Protein AF-A0A2V8YSI6-F1 (afdb_monomer)

Mean predicted aligned error: 7.23 Å

Secondary structure (DSSP, 8-state):
--HHHHHHHHHHHT-SSHHHHHHHHHHHHHHHHHHHHHHHHHHHHHHHTT-----SSS-S--

pLDDT: mean 91.93, std 7.2, range [61.09, 98.06]

Solvent-accessible surface area (backbone atoms only — not comparable to full-atom values): 3846 Å² total; per-residue (Å²): 133,56,72,70,57,49,56,49,42,15,64,75,68,72,28,95,42,71,67,52,25,49,53,54,49,50,54,48,52,52,53,51,48,64,71,41,44,65,60,52,53,51,49,52,49,52,72,71,62,72,73,79,87,74,78,86,82,66,78,86,79,128

Radius of gyration: 19.91 Å; Cα contacts (8 Å, |Δi|>4): 23; chains: 1; bounding box: 32×20×54 Å

Sequence (62 aa):
MTAAKIRRAQKVLGAGTETEAIERALDLVISEHERNRLAAEANERFVKSGIAAKDVYGTLER

Foldseek 3Di:
DDPVVQVVLCVVQVHPDSVRSVVSVVVVVVVVCVVCVVVVVVVVCVVVVPDDDDDPPPPPDD

Structure (mmCIF, N/CA/C/O backbone):
data_AF-A0A2V8YSI6-F1
#
_entry.id   AF-A0A2V8YSI6-F1
#
loop_
_atom_site.group_PDB
_atom_site.id
_atom_site.type_symbol
_atom_site.label_atom_id
_atom_site.label_alt_id
_atom_site.label_comp_id
_atom_site.label_asym_id
_atom_site.label_entity_id
_atom_site.label_seq_id
_atom_site.pdbx_PDB_ins_code
_atom_site.Cartn_x
_atom_site.Cartn_y
_atom_site.Cartn_z
_atom_site.occupancy
_atom_site.B_iso_or_equiv
_atom_site.auth_seq_id
_atom_site.auth_comp_id
_atom_site.auth_asym_id
_atom_site.auth_atom_id
_atom_site.pdbx_PDB_model_num
ATOM 1 N N . MET A 1 1 ? -4.402 12.388 12.843 1.00 68.81 1 MET A N 1
ATOM 2 C CA . MET A 1 1 ? -5.356 11.715 11.929 1.00 68.81 1 MET A CA 1
ATOM 3 C C . MET A 1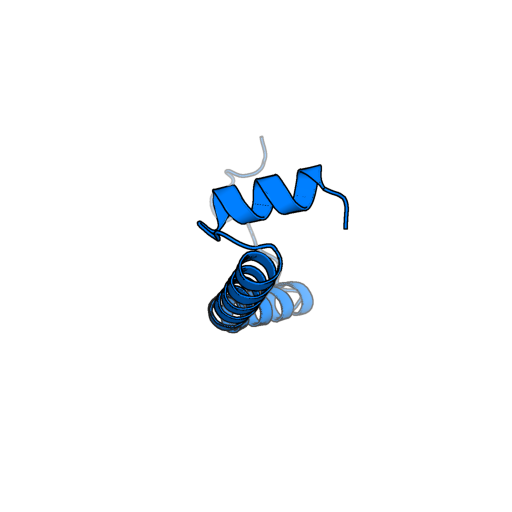 1 ? -6.757 12.250 12.223 1.00 68.81 1 MET A C 1
ATOM 5 O O . MET A 1 1 ? -7.019 12.544 13.379 1.00 68.81 1 MET A O 1
ATOM 9 N N . THR A 1 2 ? -7.635 12.469 11.236 1.00 89.19 2 THR A N 1
ATOM 10 C CA . THR A 1 2 ? -9.003 12.950 11.534 1.00 89.19 2 THR A CA 1
ATOM 11 C C . THR A 1 2 ? -9.931 11.775 11.832 1.00 89.19 2 THR A C 1
ATOM 13 O O . THR A 1 2 ? -9.831 10.729 11.190 1.00 89.19 2 THR A O 1
ATOM 16 N N . ALA A 1 3 ? -10.884 11.954 12.750 1.00 89.62 3 ALA A N 1
ATOM 17 C CA . ALA A 1 3 ? -11.823 10.898 13.143 1.00 89.62 3 ALA A CA 1
ATOM 18 C C . ALA A 1 3 ? -12.632 10.333 11.956 1.00 89.62 3 ALA A C 1
ATOM 20 O O . ALA A 1 3 ? -12.940 9.145 11.911 1.00 89.62 3 ALA A O 1
ATOM 21 N N . ALA A 1 4 ? -12.935 11.162 10.950 1.00 95.00 4 ALA A N 1
ATOM 22 C CA . ALA A 1 4 ? -13.584 10.712 9.718 1.00 95.00 4 ALA A CA 1
ATOM 23 C C . ALA A 1 4 ? -12.694 9.769 8.887 1.00 95.00 4 ALA A C 1
ATOM 25 O O . ALA A 1 4 ? -13.187 8.774 8.356 1.00 95.00 4 ALA A O 1
ATOM 26 N N . LYS A 1 5 ? -11.384 10.049 8.799 1.00 94.12 5 LYS A N 1
ATOM 27 C CA . LYS A 1 5 ? -10.428 9.169 8.111 1.00 94.12 5 LYS A CA 1
ATOM 28 C C . LYS A 1 5 ? -10.265 7.838 8.851 1.00 94.12 5 LYS A C 1
ATOM 30 O O . LYS A 1 5 ? -10.276 6.810 8.185 1.00 94.12 5 LYS A O 1
ATOM 35 N N . ILE A 1 6 ? -10.208 7.847 10.187 1.00 94.00 6 ILE A N 1
ATOM 36 C CA . ILE A 1 6 ? -10.115 6.623 11.010 1.00 94.00 6 ILE A CA 1
ATOM 37 C C . ILE A 1 6 ? -11.349 5.745 10.813 1.00 94.00 6 ILE A C 1
ATOM 39 O O . ILE A 1 6 ? -11.210 4.582 10.459 1.00 94.00 6 ILE A O 1
ATOM 43 N N . ARG A 1 7 ? -12.560 6.308 10.930 1.00 95.75 7 ARG A N 1
ATOM 44 C CA . ARG A 1 7 ? -13.804 5.543 10.723 1.00 95.75 7 ARG A CA 1
ATOM 45 C C . ARG A 1 7 ? -13.892 4.934 9.327 1.00 95.75 7 ARG A C 1
ATOM 47 O O . ARG A 1 7 ? -14.358 3.809 9.162 1.00 95.75 7 ARG A O 1
ATOM 54 N N . ARG A 1 8 ? -13.438 5.668 8.305 1.00 96.00 8 ARG A N 1
ATOM 55 C CA . ARG A 1 8 ? -13.368 5.141 6.938 1.00 96.00 8 ARG A CA 1
ATOM 56 C C . ARG A 1 8 ? -12.354 4.003 6.835 1.00 96.00 8 ARG A C 1
ATOM 58 O O . ARG A 1 8 ? -12.682 2.990 6.230 1.00 96.00 8 ARG A O 1
ATOM 65 N N . ALA A 1 9 ? -11.168 4.159 7.421 1.00 95.75 9 ALA A N 1
ATOM 66 C CA . ALA A 1 9 ? -10.144 3.118 7.444 1.00 95.75 9 ALA A CA 1
ATOM 67 C C . ALA A 1 9 ? -10.644 1.863 8.173 1.00 95.75 9 ALA A C 1
ATOM 69 O O . ALA A 1 9 ? -10.590 0.787 7.597 1.00 95.75 9 ALA A O 1
ATOM 70 N N . GLN A 1 10 ? -11.247 2.006 9.356 1.00 97.38 10 GLN A N 1
ATOM 71 C CA . GLN A 1 10 ? -11.884 0.909 10.090 1.00 97.38 10 GLN A CA 1
ATOM 72 C C . GLN A 1 10 ? -12.916 0.162 9.239 1.00 97.38 10 GLN A C 1
ATOM 74 O O . GLN A 1 10 ? -12.881 -1.061 9.167 1.00 97.38 10 GLN A O 1
ATOM 79 N N . LYS A 1 11 ? -13.790 0.884 8.523 1.00 97.56 11 LYS A N 1
ATOM 80 C CA . LYS A 1 11 ? -14.789 0.266 7.638 1.00 97.56 11 LYS A CA 1
ATOM 81 C C . LYS A 1 11 ? -14.156 -0.470 6.454 1.00 97.56 11 LYS A C 1
ATOM 83 O O . LYS A 1 11 ? -14.567 -1.581 6.149 1.00 97.56 11 LYS A O 1
ATOM 88 N N . VAL A 1 12 ? -13.200 0.157 5.768 1.00 97.75 12 VAL A N 1
ATOM 89 C CA . VAL A 1 12 ? -12.554 -0.409 4.568 1.00 97.75 12 VAL A CA 1
ATOM 90 C C . VAL A 1 12 ? -11.680 -1.610 4.922 1.00 97.75 12 VAL A C 1
ATOM 92 O O . VAL A 1 12 ? -11.672 -2.593 4.192 1.00 97.75 12 VAL A O 1
ATOM 95 N N . LEU A 1 13 ? -10.970 -1.533 6.044 1.00 96.94 13 LEU A N 1
ATOM 96 C CA . LEU A 1 13 ? -10.032 -2.556 6.500 1.00 96.94 13 LEU A CA 1
ATOM 97 C C . LEU A 1 13 ? -10.687 -3.585 7.428 1.00 96.94 13 LEU A C 1
ATOM 99 O O . LEU A 1 13 ? -10.010 -4.503 7.876 1.00 96.94 13 LEU A O 1
ATOM 103 N N . GLY A 1 14 ? -11.981 -3.440 7.737 1.00 96.94 14 GLY A N 1
ATOM 104 C CA . GLY A 1 14 ? -12.737 -4.343 8.608 1.00 96.94 14 GLY A CA 1
ATOM 105 C C . GLY A 1 14 ? -12.241 -4.389 10.056 1.00 96.94 14 GLY A C 1
ATOM 106 O O . GLY A 1 14 ? -12.282 -5.457 10.663 1.00 96.94 14 GLY A O 1
ATOM 107 N N . ALA A 1 15 ? -11.721 -3.279 10.582 1.00 97.75 15 ALA A N 1
ATOM 108 C CA . ALA A 1 15 ? -11.128 -3.189 11.914 1.00 97.75 15 ALA A CA 1
ATOM 109 C C . ALA A 1 15 ? -12.115 -2.626 12.949 1.00 97.75 15 ALA A C 1
ATOM 111 O O . ALA A 1 15 ? -12.790 -1.624 12.701 1.00 97.75 15 ALA A O 1
ATOM 112 N N . GLY A 1 16 ? -12.165 -3.244 14.129 1.00 96.75 16 GLY A N 1
ATOM 113 C CA . GLY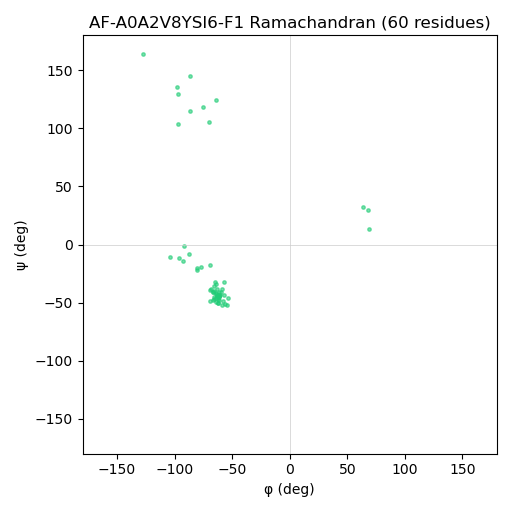 A 1 16 ? -12.994 -2.825 15.259 1.00 96.75 16 GLY A CA 1
ATOM 114 C C . GLY A 1 16 ? -12.392 -1.673 16.065 1.00 96.75 16 GLY A C 1
ATOM 115 O O . GLY A 1 16 ? -13.124 -0.931 16.717 1.00 96.75 16 GLY A O 1
ATOM 116 N N . THR A 1 17 ? -11.075 -1.467 15.987 1.00 97.06 17 THR A N 1
ATOM 117 C CA . THR A 1 17 ? -10.365 -0.403 16.722 1.00 97.06 17 THR A CA 1
ATOM 118 C C . THR A 1 17 ? -9.504 0.462 15.803 1.00 97.06 17 THR A C 1
ATOM 120 O O . THR A 1 17 ? -9.241 0.101 14.656 1.00 97.06 17 THR A O 1
ATOM 123 N N . GLU A 1 18 ? -9.093 1.636 16.289 1.00 96.06 18 GLU A N 1
ATOM 124 C CA . GLU A 1 18 ? -8.145 2.488 15.563 1.00 96.06 18 GLU A CA 1
ATOM 125 C C . GLU A 1 18 ? -6.792 1.788 15.398 1.00 96.06 18 GLU A C 1
ATOM 127 O O . GLU A 1 18 ? -6.254 1.776 14.295 1.00 96.06 18 GLU A O 1
ATOM 132 N N . THR A 1 19 ? -6.283 1.153 16.458 1.00 97.50 19 THR A N 1
ATOM 133 C CA . THR A 1 19 ? -5.016 0.408 16.427 1.00 97.50 19 THR A CA 1
ATOM 134 C C . THR A 1 19 ? -5.046 -0.702 15.384 1.00 97.50 19 THR A C 1
ATOM 136 O O . THR A 1 19 ? -4.167 -0.766 14.535 1.00 97.50 19 THR A O 1
ATOM 139 N N . GLU A 1 20 ? -6.103 -1.510 15.367 1.00 97.94 20 GLU A N 1
ATOM 140 C CA . GLU A 1 20 ? -6.261 -2.582 14.381 1.00 97.94 20 GLU A CA 1
ATOM 141 C C . GLU A 1 20 ? -6.387 -2.037 12.948 1.00 97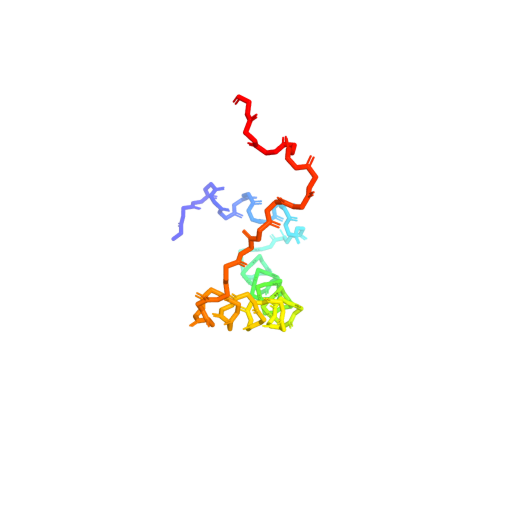.94 20 GLU A C 1
ATOM 143 O O . GLU A 1 20 ? -5.889 -2.639 11.998 1.00 97.94 20 GLU A O 1
ATOM 148 N N . ALA A 1 21 ? -7.019 -0.870 12.764 1.00 97.25 21 ALA A N 1
ATOM 149 C CA . ALA A 1 21 ? -7.063 -0.216 11.458 1.00 97.25 21 ALA A CA 1
ATOM 150 C C . ALA A 1 21 ? -5.672 0.244 11.006 1.00 97.25 21 ALA A C 1
ATOM 152 O O . ALA A 1 21 ? -5.376 0.192 9.814 1.00 97.25 21 ALA A O 1
ATOM 153 N N . ILE A 1 22 ? -4.826 0.692 11.937 1.00 96.19 22 ILE A N 1
ATOM 154 C CA . ILE A 1 22 ? -3.441 1.075 11.655 1.00 96.19 22 ILE A CA 1
ATOM 155 C C . ILE A 1 22 ? -2.611 -0.162 11.301 1.00 96.19 22 ILE A C 1
ATOM 157 O O . ILE A 1 22 ? -1.947 -0.146 10.269 1.00 96.19 22 ILE A O 1
ATOM 161 N N . GLU A 1 23 ? -2.683 -1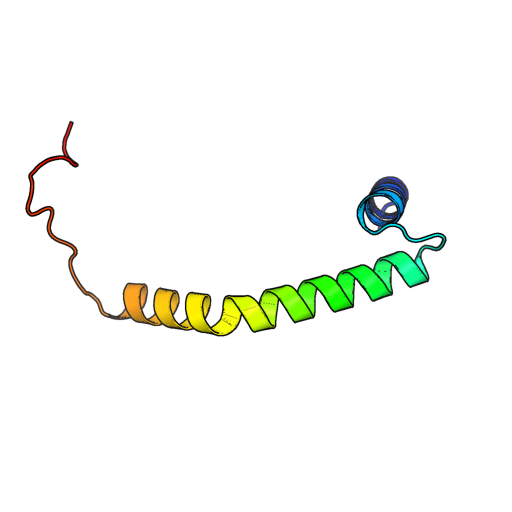.233 12.092 1.00 98.06 23 GLU A N 1
ATOM 162 C CA . GLU A 1 23 ? -1.950 -2.482 11.838 1.00 98.06 23 GLU A CA 1
ATOM 163 C C . GLU A 1 23 ? -2.280 -3.049 10.453 1.00 98.06 23 GLU A C 1
ATOM 165 O O . GLU A 1 23 ? -1.390 -3.219 9.622 1.00 98.06 23 GLU A O 1
ATOM 170 N N . ARG A 1 24 ? -3.570 -3.197 10.130 1.00 97.69 24 ARG A N 1
ATOM 171 C CA . ARG A 1 24 ? -3.995 -3.700 8.814 1.00 97.69 24 ARG A CA 1
ATOM 172 C C . ARG A 1 24 ? -3.615 -2.768 7.664 1.00 97.69 24 ARG A C 1
ATOM 174 O O . ARG A 1 24 ? -3.371 -3.234 6.553 1.00 97.69 24 ARG A O 1
ATOM 181 N N . ALA A 1 25 ? -3.583 -1.454 7.893 1.00 96.75 25 ALA A N 1
ATOM 182 C CA . ALA A 1 25 ? -3.133 -0.503 6.878 1.00 96.75 25 ALA A CA 1
ATOM 183 C C . ALA A 1 25 ? -1.631 -0.647 6.594 1.00 96.75 25 ALA A C 1
ATOM 185 O O . ALA A 1 25 ? -1.221 -0.535 5.437 1.00 96.75 25 ALA A O 1
ATOM 186 N N . LEU A 1 26 ? -0.826 -0.892 7.632 1.00 97.75 26 LEU A N 1
ATOM 187 C CA . LEU A 1 26 ? 0.610 -1.132 7.504 1.00 97.75 26 LEU A CA 1
ATOM 188 C C . LEU A 1 26 ? 0.879 -2.449 6.771 1.00 97.75 26 LEU A C 1
ATOM 190 O O . LEU A 1 26 ? 1.627 -2.439 5.794 1.00 97.75 26 LEU A O 1
ATOM 194 N N . ASP A 1 27 ? 0.202 -3.533 7.158 1.00 97.88 27 ASP A N 1
ATOM 195 C CA . ASP A 1 27 ? 0.308 -4.834 6.483 1.00 97.88 27 ASP A CA 1
ATOM 196 C C . ASP A 1 27 ? -0.055 -4.733 4.997 1.00 97.88 27 ASP A C 1
ATOM 198 O O . ASP A 1 27 ? 0.645 -5.269 4.130 1.00 97.88 27 ASP A O 1
ATOM 202 N N . LEU A 1 28 ? -1.129 -3.996 4.688 1.00 96.88 28 LEU A N 1
ATOM 203 C CA . LEU A 1 28 ? -1.555 -3.749 3.316 1.00 96.88 28 LEU A CA 1
ATOM 204 C C . LEU A 1 28 ? -0.482 -2.988 2.532 1.00 96.88 28 LEU A C 1
ATOM 206 O O . LEU A 1 28 ? -0.106 -3.422 1.448 1.00 96.88 28 LEU A O 1
ATOM 210 N N . VAL A 1 29 ? 0.029 -1.875 3.064 1.00 96.62 29 VAL A N 1
ATOM 211 C CA . VAL A 1 29 ? 1.052 -1.061 2.385 1.00 96.62 29 VAL A CA 1
ATOM 212 C C . VAL A 1 29 ? 2.335 -1.850 2.137 1.00 96.62 29 VAL A C 1
ATOM 214 O O . VAL A 1 29 ? 2.906 -1.733 1.052 1.00 96.62 29 VAL A O 1
ATOM 217 N N . ILE A 1 30 ? 2.776 -2.662 3.099 1.00 96.69 30 ILE A N 1
ATOM 218 C CA . ILE A 1 30 ? 3.965 -3.510 2.947 1.00 96.69 30 ILE A CA 1
ATOM 219 C C . ILE A 1 30 ? 3.725 -4.548 1.848 1.00 96.69 30 ILE A C 1
ATOM 221 O O . ILE A 1 30 ? 4.518 -4.637 0.911 1.00 96.69 30 ILE A O 1
ATOM 225 N N . SER A 1 31 ? 2.594 -5.254 1.897 1.00 96.44 31 SER A N 1
ATOM 226 C CA . SER A 1 31 ? 2.242 -6.267 0.896 1.00 96.44 31 SER A CA 1
ATOM 227 C C . SER A 1 31 ? 2.132 -5.670 -0.511 1.00 96.44 31 SER A C 1
ATOM 229 O O . SER A 1 31 ? 2.632 -6.243 -1.478 1.00 96.44 31 SER A O 1
ATOM 231 N N . GLU A 1 32 ? 1.499 -4.501 -0.654 1.00 95.94 32 GLU A N 1
ATOM 232 C CA . GLU A 1 32 ? 1.438 -3.779 -1.930 1.00 95.94 32 GLU A CA 1
ATOM 233 C C . GLU A 1 32 ? 2.834 -3.394 -2.419 1.00 95.94 32 GLU A C 1
ATOM 235 O O . GLU A 1 32 ? 3.142 -3.566 -3.599 1.00 95.94 32 GLU A O 1
ATOM 240 N N . HIS A 1 33 ? 3.691 -2.888 -1.529 1.00 94.12 33 HIS A N 1
ATOM 241 C CA . HIS A 1 33 ? 5.048 -2.499 -1.890 1.00 94.12 33 HIS A CA 1
ATOM 242 C C . HIS A 1 33 ? 5.866 -3.697 -2.382 1.00 94.12 33 HIS A C 1
ATOM 244 O O . HIS A 1 33 ? 6.506 -3.605 -3.427 1.00 94.12 33 HIS A O 1
ATOM 250 N N . GLU A 1 34 ? 5.805 -4.834 -1.688 1.00 94.75 34 GLU A N 1
ATOM 251 C CA . GLU A 1 34 ? 6.513 -6.054 -2.081 1.00 94.75 34 GLU A CA 1
ATOM 252 C C . GLU A 1 34 ? 6.043 -6.583 -3.438 1.00 94.75 34 GLU A C 1
ATOM 254 O O . GLU A 1 34 ? 6.870 -6.866 -4.309 1.00 94.75 34 GLU A O 1
ATOM 259 N N . ARG A 1 35 ? 4.724 -6.656 -3.657 1.00 93.38 35 ARG A N 1
ATOM 260 C CA . ARG A 1 35 ? 4.154 -7.107 -4.939 1.00 93.38 35 ARG A CA 1
ATOM 261 C C . ARG A 1 35 ? 4.517 -6.173 -6.087 1.00 93.38 35 ARG A C 1
ATOM 263 O O . ARG A 1 35 ? 4.796 -6.635 -7.192 1.00 93.38 35 ARG A O 1
ATOM 270 N N . ASN A 1 36 ? 4.533 -4.868 -5.830 1.00 95.00 36 ASN A N 1
ATOM 271 C CA . ASN A 1 36 ? 4.770 -3.863 -6.861 1.00 95.00 36 ASN A CA 1
ATOM 272 C C . ASN A 1 36 ? 6.258 -3.556 -7.070 1.00 95.00 36 ASN A C 1
ATOM 274 O O . ASN A 1 36 ? 6.587 -2.874 -8.040 1.00 95.00 36 ASN A O 1
ATOM 278 N N . ARG A 1 37 ? 7.163 -4.068 -6.222 1.00 93.69 37 ARG A N 1
ATOM 279 C CA . ARG A 1 37 ? 8.597 -3.742 -6.264 1.00 93.69 37 ARG A CA 1
ATOM 280 C C . ARG A 1 37 ? 9.214 -3.997 -7.637 1.00 93.69 37 ARG A C 1
ATOM 282 O O . ARG A 1 37 ? 9.809 -3.096 -8.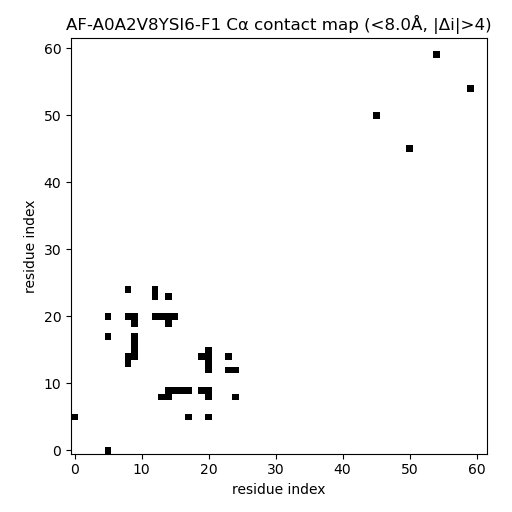216 1.00 93.69 37 ARG A O 1
ATOM 289 N N . LEU A 1 38 ? 9.020 -5.194 -8.195 1.00 92.00 38 LEU A N 1
ATOM 290 C CA . LEU A 1 38 ? 9.592 -5.559 -9.498 1.00 92.00 38 LEU A CA 1
ATOM 291 C C . LEU A 1 38 ? 9.035 -4.704 -10.642 1.00 92.00 38 LEU A C 1
ATOM 293 O O . LEU A 1 38 ? 9.788 -4.279 -11.514 1.00 92.00 38 LEU A O 1
ATOM 297 N N . ALA A 1 39 ? 7.728 -4.433 -10.632 1.00 92.56 39 ALA A N 1
ATOM 298 C CA . ALA A 1 39 ? 7.089 -3.597 -11.644 1.00 92.56 39 ALA A CA 1
ATOM 299 C C . ALA A 1 39 ? 7.567 -2.140 -11.550 1.00 92.56 39 ALA A C 1
ATOM 301 O O . ALA A 1 39 ? 7.853 -1.519 -12.572 1.00 92.56 39 ALA A O 1
ATOM 302 N N . ALA A 1 40 ? 7.708 -1.613 -10.331 1.00 91.69 40 ALA A N 1
ATOM 303 C CA . ALA A 1 40 ? 8.226 -0.274 -10.085 1.00 91.69 40 ALA A CA 1
ATOM 304 C C . ALA A 1 40 ? 9.687 -0.144 -10.540 1.00 91.69 40 ALA A C 1
ATOM 306 O O . ALA A 1 40 ? 10.010 0.795 -11.266 1.00 91.69 40 ALA A O 1
ATOM 307 N N . GLU A 1 41 ? 10.546 -1.109 -10.197 1.00 93.69 41 GLU A N 1
ATOM 308 C CA . GLU A 1 41 ? 11.943 -1.150 -10.649 1.00 93.69 41 GLU A CA 1
ATOM 309 C C . GLU A 1 41 ? 12.049 -1.252 -12.177 1.00 93.69 41 GLU A C 1
ATOM 311 O O . GLU A 1 41 ? 12.845 -0.547 -12.799 1.00 93.69 41 GLU A O 1
ATOM 316 N N . ALA A 1 42 ? 11.244 -2.115 -12.805 1.00 91.81 42 ALA A N 1
ATOM 317 C CA . ALA A 1 42 ? 11.218 -2.259 -14.257 1.00 91.81 42 ALA A CA 1
ATOM 318 C C . ALA A 1 42 ? 10.768 -0.962 -14.940 1.00 91.81 42 ALA A C 1
ATOM 320 O O . ALA A 1 42 ? 11.396 -0.532 -15.907 1.00 91.81 42 ALA A O 1
ATOM 321 N N . ASN A 1 43 ? 9.728 -0.312 -14.412 1.00 92.06 43 ASN A N 1
ATOM 322 C CA . ASN A 1 43 ? 9.247 0.969 -14.914 1.00 92.06 43 ASN A CA 1
ATOM 323 C C . ASN A 1 43 ? 10.296 2.077 -14.746 1.00 92.06 43 ASN A C 1
ATOM 325 O O . ASN A 1 43 ? 10.535 2.844 -15.674 1.00 92.06 43 ASN A O 1
ATOM 329 N N . GLU A 1 44 ? 10.973 2.142 -13.599 1.00 93.69 44 GLU A N 1
ATOM 330 C CA . GLU A 1 44 ? 12.044 3.113 -13.369 1.00 93.69 44 GLU A CA 1
ATOM 331 C C . GLU A 1 44 ? 13.202 2.916 -14.357 1.00 93.69 44 GLU A C 1
ATOM 333 O O . GLU A 1 44 ? 13.670 3.881 -14.966 1.00 93.69 44 GLU A O 1
ATOM 338 N N . ARG A 1 45 ? 13.637 1.666 -14.570 1.00 93.94 45 ARG A N 1
ATOM 339 C CA . ARG A 1 45 ? 14.659 1.335 -15.575 1.00 93.94 45 ARG A CA 1
ATOM 340 C C . ARG A 1 45 ? 14.196 1.695 -16.980 1.00 93.94 45 ARG A C 1
ATOM 342 O O . ARG A 1 45 ? 14.977 2.273 -17.727 1.00 93.94 45 ARG A O 1
ATOM 349 N N . PHE A 1 46 ? 12.947 1.393 -17.328 1.00 90.12 46 PHE A N 1
ATOM 350 C CA . PHE A 1 46 ? 12.368 1.735 -18.624 1.00 90.12 46 PHE A CA 1
ATOM 351 C C . PHE A 1 46 ? 12.401 3.248 -18.866 1.00 90.12 46 PHE A C 1
ATOM 353 O O . PHE A 1 46 ? 12.991 3.686 -19.851 1.00 90.12 46 PHE A O 1
ATOM 360 N N . VAL A 1 47 ? 11.886 4.052 -17.931 1.00 90.06 47 VAL A N 1
ATOM 361 C CA . VAL A 1 47 ? 11.890 5.523 -18.028 1.00 90.06 47 VAL A CA 1
ATOM 362 C C . VAL A 1 47 ? 13.315 6.078 -18.135 1.00 90.06 47 VAL A C 1
ATOM 364 O O . VAL A 1 47 ? 13.567 6.978 -18.933 1.00 90.06 47 VAL A O 1
ATOM 367 N N . LYS A 1 48 ? 14.270 5.528 -17.373 1.00 93.06 48 LYS A N 1
ATOM 368 C CA . LYS A 1 48 ? 15.676 5.972 -17.391 1.00 93.06 48 LYS A CA 1
ATOM 369 C C . LYS A 1 48 ? 16.475 5.479 -18.600 1.00 93.06 48 LYS A C 1
ATOM 371 O O . LYS A 1 48 ? 17.522 6.046 -18.890 1.00 93.06 48 LYS A O 1
ATOM 376 N N . SER A 1 49 ? 16.021 4.435 -19.291 1.00 91.25 49 SER A N 1
ATOM 377 C CA . SER A 1 49 ? 16.784 3.790 -20.369 1.00 91.25 49 SER A CA 1
ATOM 378 C C . SER A 1 49 ? 16.941 4.644 -21.630 1.00 91.25 49 SER A C 1
ATOM 380 O O . SER A 1 49 ? 17.795 4.342 -22.459 1.00 91.25 49 SER A O 1
ATOM 382 N N . GLY A 1 50 ? 16.114 5.683 -21.805 1.00 86.50 50 GLY A N 1
ATOM 383 C CA . GLY A 1 50 ? 16.093 6.482 -23.033 1.00 86.50 50 GLY A CA 1
ATOM 384 C C . GLY A 1 50 ? 15.555 5.726 -24.255 1.00 86.50 50 GLY A C 1
ATOM 385 O O . GLY A 1 50 ? 15.727 6.190 -25.380 1.00 86.50 50 GLY A O 1
ATOM 386 N N . ILE A 1 51 ? 14.914 4.566 -24.058 1.00 85.00 51 ILE A N 1
ATOM 387 C CA . ILE A 1 51 ? 14.283 3.797 -25.134 1.00 85.00 51 ILE A CA 1
ATOM 388 C C . ILE A 1 51 ? 13.136 4.612 -25.741 1.00 85.00 51 ILE A C 1
ATOM 390 O O . ILE A 1 51 ? 12.199 5.011 -25.051 1.00 85.00 51 ILE A O 1
ATOM 394 N N . ALA A 1 52 ? 13.192 4.821 -27.056 1.00 81.75 52 ALA A N 1
ATOM 395 C CA . ALA A 1 52 ? 12.109 5.422 -27.820 1.00 81.75 52 ALA A CA 1
ATOM 396 C C . ALA A 1 52 ? 11.118 4.336 -28.261 1.00 81.75 52 ALA A C 1
ATOM 398 O O . ALA A 1 52 ? 11.455 3.459 -29.060 1.00 81.75 52 ALA A O 1
ATOM 399 N N . ALA A 1 53 ? 9.887 4.396 -27.753 1.00 80.19 53 ALA A N 1
ATOM 400 C CA . ALA A 1 53 ? 8.799 3.565 -28.252 1.00 80.19 53 ALA A CA 1
ATOM 401 C C . ALA A 1 53 ? 8.311 4.129 -29.595 1.00 80.19 53 ALA A C 1
ATOM 403 O O . ALA A 1 53 ? 7.853 5.268 -29.665 1.00 80.19 53 ALA A O 1
ATOM 404 N N . LYS A 1 54 ? 8.428 3.339 -30.667 1.00 85.38 54 LYS A N 1
ATOM 405 C CA . LYS A 1 54 ? 7.914 3.697 -31.993 1.00 85.38 54 LYS A CA 1
ATOM 406 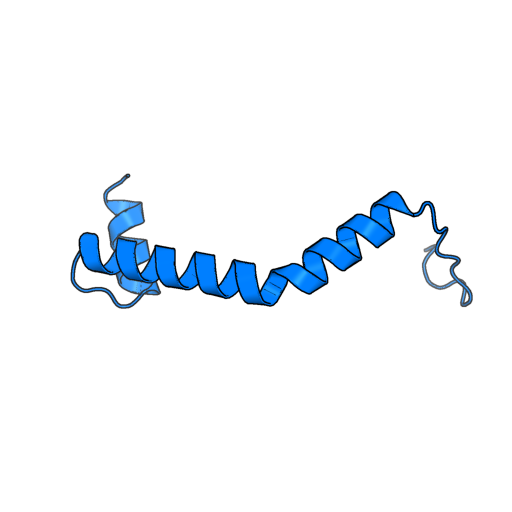C C . LYS A 1 54 ? 6.550 3.050 -32.206 1.00 85.38 54 LYS A C 1
ATOM 408 O O . LYS A 1 54 ? 6.421 1.836 -32.059 1.00 85.38 54 LYS A O 1
ATOM 413 N N . ASP A 1 55 ? 5.566 3.844 -32.615 1.00 86.12 55 ASP A N 1
ATOM 414 C CA . ASP A 1 55 ? 4.303 3.314 -33.118 1.00 86.12 55 ASP A CA 1
ATOM 415 C C . ASP A 1 55 ? 4.533 2.651 -34.482 1.00 86.12 55 ASP A C 1
ATOM 417 O O . ASP A 1 55 ? 4.769 3.313 -35.493 1.00 86.12 55 ASP A O 1
ATOM 4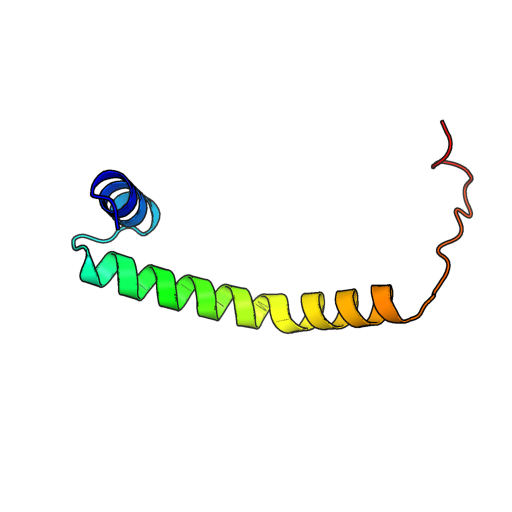21 N N . VAL A 1 56 ? 4.529 1.322 -34.496 1.00 88.50 56 VAL A N 1
ATOM 422 C CA . VAL A 1 56 ? 4.710 0.520 -35.713 1.00 88.50 56 VAL A CA 1
ATOM 423 C C . VAL A 1 56 ? 3.432 0.392 -36.538 1.00 88.50 56 VAL A C 1
ATOM 425 O O . VAL A 1 56 ? 3.529 0.102 -37.7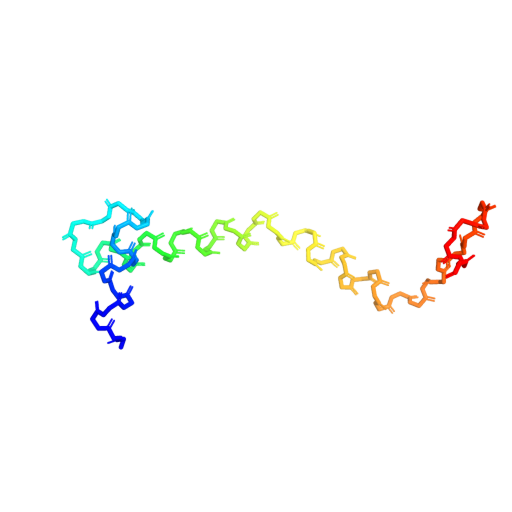27 1.00 88.50 56 VAL A O 1
ATOM 428 N N . TYR A 1 57 ? 2.259 0.624 -35.945 1.00 87.81 57 TYR A N 1
ATOM 429 C CA . TYR A 1 57 ? 0.968 0.480 -36.625 1.00 87.81 57 TYR A CA 1
ATOM 430 C C . TYR A 1 57 ? 0.339 1.823 -37.017 1.00 87.81 57 TYR A C 1
ATOM 432 O O . TYR A 1 57 ? -0.617 1.833 -37.790 1.00 87.81 57 TYR A O 1
ATOM 440 N N . GLY A 1 58 ? 0.875 2.945 -36.526 1.00 86.94 58 GLY A N 1
ATOM 441 C CA . GLY A 1 58 ? 0.395 4.292 -36.852 1.00 86.94 58 GLY A CA 1
ATOM 442 C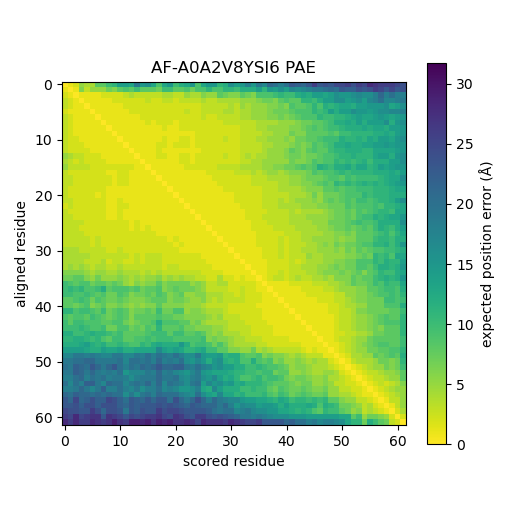 C . GLY A 1 58 ? -0.995 4.589 -36.283 1.00 86.94 58 GLY A C 1
ATOM 443 O O . GLY A 1 58 ? -1.773 5.315 -36.893 1.00 86.94 58 GLY A O 1
ATOM 444 N N . THR A 1 59 ? -1.338 3.978 -35.150 1.00 88.00 59 THR A N 1
ATOM 445 C CA . THR A 1 59 ? -2.665 4.075 -34.519 1.00 88.00 59 THR A CA 1
ATOM 446 C C . THR A 1 59 ? -2.762 5.134 -33.422 1.00 88.00 59 THR A C 1
ATOM 448 O O . THR A 1 59 ? -3.868 5.413 -32.962 1.00 88.00 59 THR A O 1
ATOM 451 N N . LEU A 1 60 ? -1.634 5.697 -32.975 1.00 81.88 60 LEU A N 1
ATOM 452 C CA . LEU A 1 60 ? -1.580 6.591 -31.813 1.00 81.88 60 LEU A CA 1
ATOM 453 C C . LEU A 1 60 ? -1.716 8.084 -32.151 1.00 81.88 60 LEU A C 1
ATOM 455 O O . LEU A 1 60 ? -1.984 8.870 -31.247 1.00 81.88 60 LEU A O 1
ATOM 459 N N . GLU A 1 61 ? -1.580 8.484 -33.417 1.00 71.69 61 GLU A N 1
ATOM 460 C CA . GLU A 1 61 ? -1.849 9.858 -33.859 1.00 71.69 61 GLU A CA 1
ATOM 461 C C . GLU A 1 61 ? -3.265 9.958 -34.443 1.00 71.69 61 GLU A C 1
ATOM 463 O O . GLU A 1 61 ? -3.531 9.522 -35.565 1.00 71.69 61 GLU A O 1
ATOM 468 N N . ARG A 1 62 ? -4.194 10.523 -33.668 1.00 61.09 62 ARG A N 1
ATOM 469 C CA . ARG A 1 62 ? -5.510 10.956 -34.144 1.00 61.09 62 ARG A CA 1
ATOM 470 C C . ARG A 1 62 ? -5.899 12.279 -33.512 1.00 61.09 62 ARG A C 1
ATOM 472 O O . ARG A 1 62 ? -5.597 12.455 -32.311 1.00 61.09 62 ARG A O 1
#